Protein AF-N1UQM1-F1 (afdb_monomer_lite)

Organism: NCBI:txid1085541

Sequence (83 aa):
MTHLVEERADFLYQEYDQILEESGIPVSLKAILKEEESHLSEMKDALHQEDPEYKTRYAIFQEQEKKNYLKFEQTLLKSVGID

Secondary structure (DSSP, 8-state):
-HHHHHHHHHHHHHHHHHHHHHTT-S---HHHHHHHHHHHHHHHHHHHHH-TTHHHHHHHHHHHHHHHHHHHHHHHHHHTT--

Radius of gyration: 15.74 Å; chains: 1; bounding box: 34×26×41 Å

Foldseek 3Di:
DVLLVLVVVLVVLVVVQVVCVVVVPPDHCVVVSVVSVVVSVVVVVVLVVPPVCSVVVVVVVNVVVVVVVVVVVVVVCVVVVHD

pLDDT: mean 92.34, std 5.19, range [59.62, 97.0]

Structure (mmCIF, N/CA/C/O backbone):
data_AF-N1UQM1-F1
#
_entry.id   AF-N1UQM1-F1
#
loop_
_atom_site.group_PDB
_atom_site.id
_atom_site.type_symbol
_atom_site.label_atom_id
_atom_site.label_alt_id
_atom_site.label_comp_id
_atom_site.label_asym_id
_atom_site.label_entity_id
_atom_site.label_seq_id
_atom_site.pdbx_PDB_ins_code
_atom_site.Cartn_x
_atom_site.Cartn_y
_atom_site.Cartn_z
_atom_site.occupancy
_atom_site.B_iso_or_equiv
_atom_site.auth_seq_id
_atom_site.auth_comp_id
_atom_site.auth_asym_id
_atom_site.auth_atom_id
_atom_site.pdbx_PDB_model_num
ATOM 1 N N . MET A 1 1 ? 5.865 5.134 -10.166 1.00 59.62 1 MET A N 1
ATOM 2 C CA . MET A 1 1 ? 5.508 5.783 -8.885 1.00 59.62 1 MET A CA 1
ATOM 3 C C . MET A 1 1 ? 4.216 5.189 -8.341 1.00 59.62 1 MET A C 1
ATOM 5 O O . MET A 1 1 ? 4.271 4.682 -7.237 1.00 59.62 1 MET A O 1
ATOM 9 N N . THR A 1 2 ? 3.128 5.150 -9.124 1.00 77.88 2 THR A N 1
ATOM 10 C CA . THR A 1 2 ? 1.833 4.560 -8.725 1.00 77.88 2 THR A CA 1
ATOM 11 C C . THR A 1 2 ? 1.959 3.132 -8.190 1.00 77.88 2 THR A C 1
ATOM 13 O O . THR A 1 2 ? 1.579 2.902 -7.059 1.00 77.88 2 THR A O 1
ATOM 16 N N . HIS A 1 3 ? 2.636 2.222 -8.903 1.00 86.69 3 HIS A N 1
ATOM 17 C CA . HIS A 1 3 ? 2.825 0.828 -8.457 1.00 86.69 3 HIS A CA 1
ATOM 18 C C . HIS A 1 3 ? 3.355 0.668 -7.017 1.00 86.69 3 HIS A C 1
ATOM 20 O O . HIS A 1 3 ? 2.810 -0.106 -6.249 1.00 86.69 3 HIS A O 1
ATOM 26 N N . LEU A 1 4 ? 4.375 1.437 -6.625 1.00 91.50 4 LEU A N 1
ATOM 27 C CA . LEU A 1 4 ? 4.943 1.364 -5.271 1.00 91.50 4 LEU A CA 1
ATOM 28 C C . LEU A 1 4 ? 4.006 1.940 -4.199 1.00 91.50 4 LEU A C 1
ATOM 30 O O . LEU A 1 4 ? 4.083 1.549 -3.040 1.00 91.50 4 LEU A O 1
ATOM 34 N N . VAL A 1 5 ? 3.153 2.897 -4.576 1.00 90.50 5 VAL A N 1
ATOM 35 C CA . VAL A 1 5 ? 2.123 3.438 -3.682 1.00 90.50 5 VAL A CA 1
ATOM 36 C C . VAL A 1 5 ? 1.010 2.410 -3.489 1.00 90.50 5 VAL A C 1
ATOM 38 O O . VAL A 1 5 ? 0.581 2.225 -2.356 1.00 90.50 5 VAL A O 1
ATOM 41 N N . GLU A 1 6 ? 0.611 1.699 -4.547 1.00 90.50 6 GLU A N 1
ATOM 42 C CA . GLU A 1 6 ? -0.355 0.596 -4.443 1.00 90.50 6 GLU A CA 1
ATOM 43 C C . GLU A 1 6 ? 0.191 -0.547 -3.570 1.00 90.50 6 GLU A C 1
ATOM 45 O O . GLU A 1 6 ? -0.501 -1.007 -2.670 1.00 90.50 6 GLU A O 1
ATOM 50 N N . GLU A 1 7 ? 1.465 -0.937 -3.723 1.00 92.25 7 GLU A N 1
ATOM 51 C CA . GLU A 1 7 ? 2.104 -1.929 -2.834 1.00 92.25 7 GLU A CA 1
ATOM 52 C C . GLU A 1 7 ? 2.113 -1.478 -1.362 1.00 92.25 7 GLU A C 1
ATOM 54 O O . GLU A 1 7 ? 1.948 -2.288 -0.448 1.00 92.25 7 GLU A O 1
ATOM 59 N N . ARG A 1 8 ? 2.298 -0.175 -1.104 1.00 94.12 8 ARG A N 1
ATOM 60 C CA . ARG A 1 8 ? 2.205 0.378 0.254 1.00 94.12 8 ARG A CA 1
ATOM 61 C C . ARG A 1 8 ? 0.770 0.332 0.778 1.00 94.12 8 ARG A C 1
ATOM 63 O O . ARG A 1 8 ? 0.581 0.060 1.962 1.00 94.12 8 ARG A O 1
ATOM 70 N N . ALA A 1 9 ? -0.211 0.632 -0.069 1.00 91.56 9 ALA A N 1
ATOM 71 C CA . ALA A 1 9 ? -1.622 0.616 0.292 1.00 91.56 9 ALA A CA 1
ATOM 72 C C . ALA A 1 9 ? -2.103 -0.804 0.621 1.00 91.56 9 ALA A C 1
ATOM 74 O O . ALA A 1 9 ? -2.757 -0.977 1.646 1.00 91.56 9 ALA A O 1
ATOM 75 N N . ASP A 1 10 ? -1.706 -1.806 -0.169 1.00 92.19 10 ASP A N 1
ATOM 76 C CA . ASP A 1 10 ? -1.997 -3.221 0.093 1.00 92.19 10 ASP A CA 1
ATOM 77 C C . ASP A 1 10 ? -1.517 -3.641 1.493 1.00 92.19 10 ASP A C 1
ATOM 79 O O . ASP A 1 10 ? -2.311 -4.101 2.315 1.00 92.19 10 ASP A O 1
ATOM 83 N N . PHE A 1 11 ? -0.254 -3.344 1.828 1.00 93.12 11 PHE A N 1
ATOM 84 C CA . PHE A 1 11 ? 0.283 -3.584 3.172 1.00 93.12 11 PHE A CA 1
ATOM 85 C C . PHE A 1 11 ? -0.550 -2.898 4.270 1.00 93.12 11 PHE A C 1
ATOM 87 O O . PHE A 1 11 ? -0.916 -3.524 5.262 1.00 93.12 11 PHE A O 1
ATOM 94 N N . LEU A 1 12 ? -0.878 -1.613 4.104 1.00 94.94 12 LEU A N 1
ATOM 95 C CA . LEU A 1 12 ? -1.628 -0.861 5.115 1.00 94.94 12 LEU A CA 1
ATOM 96 C C . LEU A 1 12 ? -3.062 -1.367 5.296 1.00 94.94 12 LEU A C 1
ATOM 98 O O . LEU A 1 12 ? -3.575 -1.344 6.415 1.00 94.94 12 LEU A O 1
ATOM 102 N N . TYR A 1 13 ? -3.716 -1.821 4.228 1.00 94.81 13 TYR A N 1
ATOM 103 C CA . TYR A 1 13 ? -5.059 -2.381 4.324 1.00 94.81 13 TYR A CA 1
ATOM 104 C C . TYR A 1 13 ? -5.079 -3.744 5.008 1.00 94.81 13 TYR A C 1
ATOM 106 O O . TYR A 1 13 ? -6.037 -4.026 5.725 1.00 94.81 13 TYR A O 1
ATOM 114 N N . GLN A 1 14 ? -4.030 -4.553 4.858 1.00 94.44 14 GLN A N 1
ATOM 115 C CA . GLN A 1 14 ? -3.895 -5.808 5.601 1.00 94.44 14 GLN A CA 1
ATOM 116 C C . GLN A 1 14 ? -3.759 -5.549 7.108 1.00 94.44 14 GLN A C 1
ATOM 118 O O . GLN A 1 14 ? -4.512 -6.121 7.896 1.00 94.44 14 GLN A O 1
ATOM 123 N N . GLU A 1 15 ? -2.879 -4.623 7.505 1.00 96.00 15 GLU A N 1
ATOM 124 C CA . GLU A 1 15 ? -2.736 -4.212 8.911 1.00 96.00 15 GLU A CA 1
ATOM 125 C C . GLU A 1 15 ? -4.051 -3.636 9.460 1.00 96.00 15 GLU A C 1
ATOM 127 O O . GLU A 1 15 ? -4.459 -3.925 10.586 1.00 96.00 15 GLU A O 1
ATOM 132 N N . TYR A 1 16 ? -4.765 -2.846 8.652 1.00 95.88 16 TYR A N 1
ATOM 133 C CA . TYR A 1 16 ? -6.041 -2.275 9.064 1.00 95.88 16 TYR A CA 1
ATOM 134 C C . TYR A 1 16 ? -7.143 -3.336 9.229 1.00 95.88 16 TYR A C 1
ATOM 136 O O . TYR A 1 16 ? -7.862 -3.288 10.226 1.00 95.88 16 TYR A O 1
ATOM 144 N N . ASP A 1 17 ? -7.263 -4.314 8.320 1.00 96.25 17 ASP A N 1
ATOM 145 C CA . ASP A 1 17 ? -8.214 -5.435 8.451 1.00 96.25 17 ASP A CA 1
ATOM 146 C C . ASP A 1 17 ? -7.949 -6.238 9.730 1.00 96.25 17 ASP A C 1
ATOM 148 O O . ASP A 1 17 ? -8.887 -6.555 10.464 1.00 96.25 17 ASP A O 1
ATOM 152 N N . GLN A 1 18 ? -6.674 -6.480 10.053 1.00 96.06 18 GLN A N 1
ATOM 153 C CA . GLN A 1 18 ? -6.294 -7.148 11.296 1.00 96.06 18 GLN A CA 1
ATOM 154 C C . GLN A 1 18 ? -6.736 -6.348 12.531 1.00 96.06 18 GLN A C 1
ATOM 156 O O . GLN A 1 18 ? -7.340 -6.911 13.443 1.00 96.06 18 GLN A O 1
ATOM 161 N N . ILE A 1 19 ? -6.505 -5.032 12.556 1.00 96.81 19 ILE A N 1
ATOM 162 C CA . ILE A 1 19 ? -6.932 -4.170 13.671 1.00 96.81 19 ILE A CA 1
ATOM 163 C C . ILE A 1 19 ? -8.461 -4.163 13.821 1.00 96.81 19 ILE A C 1
ATOM 165 O O . ILE A 1 19 ? -8.969 -4.163 14.947 1.00 96.81 19 ILE A O 1
ATOM 169 N N . LEU A 1 20 ? -9.210 -4.155 12.712 1.00 96.62 20 LEU A N 1
ATOM 170 C CA . LEU A 1 20 ? -10.674 -4.244 12.732 1.00 96.62 20 LEU A CA 1
ATOM 171 C C . LEU A 1 20 ? -11.143 -5.570 13.346 1.00 96.62 20 LEU A C 1
ATOM 173 O O . LEU A 1 20 ? -12.030 -5.557 14.207 1.00 96.62 20 LEU A O 1
ATOM 177 N N . GLU A 1 21 ? -10.520 -6.683 12.945 1.00 96.12 21 GLU A N 1
ATOM 178 C CA . GLU A 1 21 ? -10.799 -8.024 13.466 1.00 96.12 21 GLU A CA 1
ATOM 179 C C . GLU A 1 21 ? -10.503 -8.105 14.975 1.00 96.12 21 GLU A C 1
ATOM 181 O O . GLU A 1 21 ? -11.372 -8.498 15.756 1.00 96.12 21 GLU A O 1
ATOM 186 N N . GLU A 1 22 ? -9.331 -7.634 15.412 1.00 97.00 22 GLU A N 1
ATOM 187 C CA . GLU A 1 22 ? -8.926 -7.596 16.826 1.00 97.00 22 GLU A CA 1
ATOM 188 C C . GLU A 1 22 ? -9.818 -6.681 17.681 1.00 97.00 22 GLU A C 1
ATOM 190 O O . GLU A 1 22 ? -10.082 -6.970 18.850 1.00 97.00 22 GLU A O 1
ATOM 195 N N . SER A 1 23 ? -10.333 -5.598 17.094 1.00 97.00 23 SER A N 1
ATOM 196 C CA . SER A 1 23 ? -11.241 -4.654 17.760 1.00 97.00 23 SER A CA 1
ATOM 197 C C . SER A 1 23 ? -12.700 -5.131 17.791 1.00 97.00 23 SER A C 1
ATOM 199 O O . SER A 1 23 ? -13.558 -4.441 18.347 1.00 97.00 23 SER A O 1
ATOM 201 N N . GLY A 1 24 ? -13.011 -6.283 17.185 1.00 95.94 24 GLY A N 1
ATOM 202 C CA . GLY A 1 24 ? -14.372 -6.815 17.090 1.00 95.94 24 GLY A CA 1
ATOM 203 C C . GLY A 1 24 ? -15.308 -5.961 16.228 1.00 95.94 24 GLY A C 1
ATOM 204 O O . GLY A 1 24 ? -16.528 -6.014 16.404 1.00 95.94 24 GLY A O 1
ATOM 205 N N . ILE A 1 25 ? -14.758 -5.152 15.317 1.00 95.75 25 ILE A N 1
ATOM 206 C CA . ILE A 1 25 ? -15.546 -4.341 14.389 1.00 95.75 25 ILE A CA 1
ATOM 207 C C . ILE A 1 25 ? -16.016 -5.265 13.255 1.00 95.75 25 ILE A C 1
ATOM 209 O O . ILE A 1 25 ? -15.185 -5.882 12.595 1.00 95.75 25 ILE A O 1
ATOM 213 N N . PRO A 1 26 ? -17.332 -5.382 12.984 1.00 93.50 26 PRO A N 1
ATOM 214 C CA . PRO A 1 26 ? -17.878 -6.342 12.021 1.00 93.50 26 PRO A CA 1
ATOM 215 C C . PRO A 1 26 ? -17.764 -5.833 10.573 1.00 93.50 26 PRO A C 1
ATOM 217 O O . PRO A 1 26 ? -18.739 -5.810 9.822 1.00 93.50 26 PRO A O 1
ATOM 220 N N . VAL A 1 27 ? -16.572 -5.387 10.194 1.00 94.31 27 VAL A N 1
ATOM 221 C CA . VAL A 1 27 ? -16.199 -4.945 8.850 1.00 94.31 27 VAL A CA 1
ATOM 222 C C . VAL A 1 27 ? -14.974 -5.749 8.447 1.00 94.31 27 VAL A C 1
ATOM 224 O O . VAL A 1 27 ? -14.072 -5.929 9.256 1.00 94.31 27 VAL A O 1
ATOM 227 N N . SER A 1 28 ? -14.942 -6.226 7.204 1.00 92.38 28 SER A N 1
ATOM 228 C CA . SER A 1 28 ? -13.765 -6.886 6.648 1.00 92.38 28 SER A CA 1
ATOM 229 C C . SER A 1 28 ? -13.423 -6.305 5.288 1.00 92.38 28 SER A C 1
ATOM 231 O O . SER A 1 28 ? -14.301 -6.090 4.449 1.00 92.38 28 SER A O 1
ATOM 233 N N . LEU A 1 29 ? -12.133 -6.090 5.073 1.00 94.50 29 LEU A N 1
ATOM 234 C CA . LEU A 1 29 ? -11.545 -5.608 3.833 1.00 94.50 29 LEU A CA 1
ATOM 235 C C . LEU A 1 29 ? -11.113 -6.758 2.918 1.00 94.50 29 LEU A C 1
ATOM 237 O O . LEU A 1 29 ? -10.692 -6.498 1.799 1.00 94.50 29 LEU A O 1
ATOM 241 N N . LYS A 1 30 ? -11.261 -8.026 3.334 1.00 92.81 30 LYS A N 1
ATOM 242 C CA . LYS A 1 30 ? -10.796 -9.219 2.592 1.00 92.81 30 LYS A CA 1
ATOM 243 C C . LYS A 1 30 ? -11.249 -9.259 1.130 1.00 92.81 30 LYS A C 1
ATOM 245 O O . LYS A 1 30 ? -10.498 -9.704 0.269 1.00 92.81 30 LYS A O 1
ATOM 250 N N . ALA A 1 31 ? -12.472 -8.810 0.841 1.00 93.00 31 ALA A N 1
ATOM 251 C CA . ALA A 1 31 ? -12.976 -8.750 -0.531 1.00 93.00 31 ALA A CA 1
ATOM 252 C C . ALA A 1 31 ? -12.249 -7.689 -1.374 1.00 93.00 31 ALA A C 1
ATOM 254 O O . ALA A 1 31 ? -11.898 -7.977 -2.512 1.00 93.00 31 ALA A O 1
ATOM 255 N N . ILE A 1 32 ? -11.997 -6.512 -0.793 1.00 90.88 32 ILE A N 1
ATOM 256 C CA . ILE A 1 32 ? -11.277 -5.403 -1.435 1.00 90.88 32 ILE A CA 1
ATOM 257 C C . ILE A 1 32 ? -9.812 -5.796 -1.637 1.00 90.88 32 ILE A C 1
ATOM 259 O O . ILE A 1 32 ? -9.315 -5.721 -2.749 1.00 90.88 32 ILE A O 1
ATOM 263 N N . LEU A 1 33 ? -9.155 -6.315 -0.594 1.00 91.69 33 LEU A N 1
ATOM 264 C CA . LEU A 1 33 ? -7.767 -6.789 -0.653 1.00 91.69 33 LEU A CA 1
ATOM 265 C C . LEU A 1 33 ? -7.551 -7.783 -1.800 1.00 91.69 33 LEU A C 1
ATOM 267 O O . LEU A 1 33 ? -6.625 -7.640 -2.587 1.00 91.69 33 LEU A O 1
ATOM 271 N N . LYS A 1 34 ? -8.461 -8.751 -1.954 1.00 92.00 34 LYS A N 1
ATOM 272 C CA . LYS A 1 34 ? -8.385 -9.736 -3.038 1.00 92.00 34 LYS A CA 1
ATOM 273 C C . LYS A 1 34 ? -8.523 -9.117 -4.436 1.00 92.00 34 LYS A C 1
ATOM 275 O O . LYS A 1 34 ? -7.952 -9.635 -5.392 1.00 92.00 34 LYS A O 1
ATOM 280 N N . GLU A 1 35 ? -9.330 -8.071 -4.578 1.00 91.19 35 GLU A N 1
ATOM 281 C CA . GLU A 1 35 ? -9.482 -7.351 -5.845 1.00 91.19 35 GLU A CA 1
ATOM 282 C C . GLU A 1 35 ? -8.205 -6.565 -6.173 1.00 91.19 35 GLU A C 1
ATOM 284 O O . GLU A 1 35 ? -7.671 -6.689 -7.277 1.00 91.19 35 GLU A O 1
ATOM 289 N N . GLU A 1 36 ? -7.647 -5.867 -5.183 1.00 87.19 36 GLU A N 1
ATOM 290 C CA . GLU A 1 36 ? -6.409 -5.101 -5.352 1.00 87.19 36 GLU A CA 1
ATOM 291 C C . GLU A 1 36 ? -5.183 -5.985 -5.625 1.00 87.19 36 GLU A C 1
ATOM 293 O O . GLU A 1 36 ? -4.333 -5.612 -6.433 1.00 87.19 36 GLU A O 1
ATOM 298 N N . GLU A 1 37 ? -5.111 -7.197 -5.060 1.00 89.81 37 GLU A N 1
ATOM 299 C CA . GLU A 1 37 ? -4.079 -8.186 -5.416 1.00 89.81 37 GLU A CA 1
ATOM 300 C C . GLU A 1 37 ? -4.075 -8.494 -6.925 1.00 89.81 37 GLU A C 1
ATOM 302 O O . GLU A 1 37 ? -3.010 -8.605 -7.545 1.00 89.81 37 GLU A O 1
ATOM 307 N N . SER A 1 38 ? -5.262 -8.605 -7.536 1.00 90.12 38 SER A N 1
ATOM 308 C CA . SER A 1 38 ? -5.395 -8.830 -8.980 1.00 90.12 38 SER A CA 1
ATOM 309 C C . SER A 1 38 ? -4.908 -7.615 -9.768 1.00 90.12 38 SER A C 1
ATOM 311 O O . SER A 1 38 ? -4.087 -7.766 -10.675 1.00 90.12 38 SER A O 1
ATOM 313 N N . HIS A 1 39 ? -5.351 -6.410 -9.395 1.00 89.44 39 HIS A N 1
ATOM 314 C CA . HIS A 1 39 ? -4.931 -5.164 -10.045 1.00 89.44 39 HIS A CA 1
ATOM 315 C C . HIS A 1 39 ? -3.414 -4.960 -9.981 1.00 89.44 39 HIS A C 1
ATOM 317 O O . HIS A 1 39 ? -2.778 -4.592 -10.974 1.00 89.44 39 HIS A O 1
ATOM 323 N N . LEU A 1 40 ? -2.811 -5.243 -8.826 1.00 89.44 40 LEU A N 1
ATOM 324 C CA . LEU A 1 40 ? -1.378 -5.100 -8.623 1.00 89.44 40 LEU A CA 1
ATOM 325 C C . LEU A 1 40 ? -0.588 -6.092 -9.485 1.00 89.44 40 LEU A C 1
ATOM 327 O O . LEU A 1 40 ? 0.427 -5.726 -10.088 1.00 89.44 40 LEU A O 1
ATOM 331 N N . SER A 1 41 ? -1.071 -7.334 -9.593 1.00 90.62 41 SER A N 1
ATOM 332 C CA . SER A 1 41 ? -0.475 -8.337 -10.477 1.00 90.62 41 SER A CA 1
ATOM 333 C C . SER A 1 41 ? -0.517 -7.890 -11.940 1.00 90.62 41 SER A C 1
ATOM 335 O O . SER A 1 41 ? 0.505 -7.943 -12.624 1.00 90.62 41 SER A O 1
ATOM 337 N N . GLU A 1 42 ? -1.664 -7.395 -12.411 1.00 91.12 42 GLU A N 1
ATOM 338 C CA . GLU A 1 42 ? -1.830 -6.901 -13.783 1.00 91.12 42 GLU A CA 1
ATOM 339 C C . GLU A 1 42 ? -0.894 -5.723 -14.085 1.00 91.12 42 GLU A C 1
ATOM 341 O O . GLU A 1 42 ? -0.216 -5.705 -15.117 1.00 91.12 42 GLU A O 1
ATOM 346 N N . MET A 1 43 ? -0.781 -4.766 -13.157 1.00 89.50 43 MET A N 1
ATOM 347 C CA . MET A 1 43 ? 0.163 -3.653 -13.280 1.00 89.50 43 MET A CA 1
ATOM 348 C C . MET A 1 43 ? 1.612 -4.135 -13.370 1.00 89.50 43 MET A C 1
ATOM 350 O O . MET A 1 43 ? 2.386 -3.634 -14.189 1.00 89.50 43 MET A O 1
ATOM 354 N N . LYS A 1 44 ? 2.000 -5.097 -12.530 1.00 89.50 44 LYS A N 1
ATOM 355 C CA . LYS A 1 44 ? 3.361 -5.637 -12.514 1.00 89.50 44 LYS A CA 1
ATOM 356 C C . LYS A 1 44 ? 3.698 -6.359 -13.814 1.00 89.50 44 LYS A C 1
ATOM 358 O O . LYS A 1 44 ? 4.827 -6.221 -14.294 1.00 89.50 44 LYS A O 1
ATOM 363 N N . ASP A 1 45 ? 2.754 -7.105 -1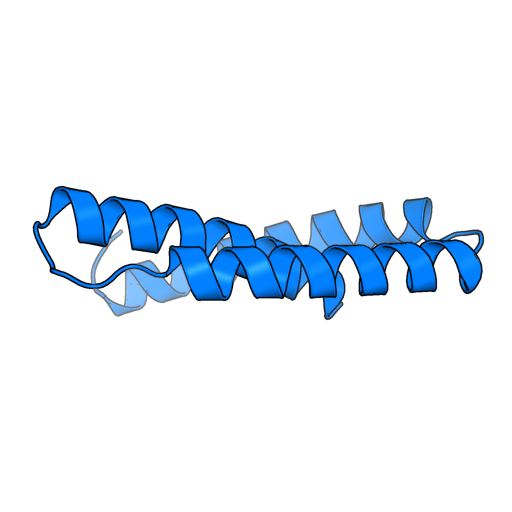4.375 1.00 91.06 45 ASP A N 1
ATOM 364 C CA . ASP A 1 45 ? 2.937 -7.807 -15.644 1.00 91.06 45 ASP A CA 1
ATOM 365 C C . ASP A 1 45 ? 3.076 -6.822 -16.809 1.00 91.06 45 ASP A C 1
ATOM 367 O O . ASP A 1 45 ? 4.011 -6.953 -17.604 1.00 91.06 45 ASP A O 1
ATOM 371 N N . ALA A 1 46 ? 2.235 -5.784 -16.860 1.00 91.12 46 ALA A N 1
ATOM 372 C CA . ALA A 1 46 ? 2.351 -4.716 -17.852 1.00 91.12 46 ALA A CA 1
ATOM 373 C C . ALA A 1 46 ? 3.719 -4.015 -17.773 1.00 91.12 46 ALA A C 1
ATOM 375 O O . ALA A 1 46 ? 4.414 -3.871 -18.779 1.00 91.12 46 ALA A O 1
ATOM 376 N N . LEU A 1 47 ? 4.173 -3.670 -16.563 1.00 89.75 47 LEU A N 1
ATOM 377 C CA . LEU A 1 47 ? 5.475 -3.033 -16.351 1.00 89.75 47 LEU A CA 1
ATOM 378 C C . LEU A 1 47 ? 6.648 -3.921 -16.790 1.00 89.75 47 LEU A C 1
ATOM 380 O O . LEU A 1 47 ? 7.604 -3.419 -17.376 1.00 89.75 47 LEU A O 1
ATOM 384 N N . HIS A 1 48 ? 6.582 -5.235 -16.554 1.00 88.25 48 HIS A N 1
ATOM 385 C CA . HIS A 1 48 ? 7.615 -6.164 -17.028 1.00 88.25 48 HIS A CA 1
ATOM 386 C C . HIS A 1 48 ? 7.655 -6.292 -18.555 1.00 88.25 48 HIS A C 1
ATOM 388 O O . HIS A 1 48 ? 8.722 -6.566 -19.104 1.00 88.25 48 HIS A O 1
ATOM 394 N N . GLN A 1 49 ? 6.517 -6.139 -19.234 1.00 92.25 49 GLN A N 1
ATOM 395 C CA . GLN A 1 49 ? 6.435 -6.239 -20.692 1.00 92.25 49 GLN A CA 1
ATOM 396 C C . GLN A 1 49 ? 6.887 -4.953 -21.390 1.00 92.25 49 GLN A C 1
ATOM 398 O O . GLN A 1 49 ? 7.571 -5.014 -22.411 1.00 92.25 49 GLN A O 1
ATOM 403 N N . GLU A 1 50 ? 6.509 -3.797 -20.847 1.00 92.81 50 GLU A N 1
ATOM 404 C CA . GLU A 1 50 ? 6.746 -2.494 -21.474 1.00 92.81 50 GLU A CA 1
ATOM 405 C C . GLU A 1 50 ? 8.129 -1.913 -21.159 1.00 92.81 50 GLU A C 1
ATOM 407 O O . GLU A 1 50 ? 8.651 -1.097 -21.924 1.00 92.81 50 GLU A O 1
ATOM 412 N N . ASP A 1 51 ? 8.740 -2.331 -20.048 1.00 91.25 51 ASP A N 1
ATOM 413 C CA . ASP A 1 51 ? 9.988 -1.763 -19.557 1.00 91.25 51 ASP A CA 1
ATOM 414 C C . ASP A 1 51 ? 11.061 -2.843 -19.272 1.00 91.25 51 ASP A C 1
ATOM 416 O O . ASP A 1 51 ? 11.080 -3.451 -18.198 1.00 91.25 51 ASP A O 1
ATOM 420 N N . PRO A 1 52 ? 12.045 -3.020 -20.179 1.00 91.38 52 PRO A N 1
ATOM 421 C CA . PRO A 1 52 ? 13.172 -3.940 -19.982 1.00 91.38 52 PRO A CA 1
ATOM 422 C C . PRO A 1 52 ? 14.041 -3.635 -18.751 1.00 91.38 52 PRO A C 1
ATOM 42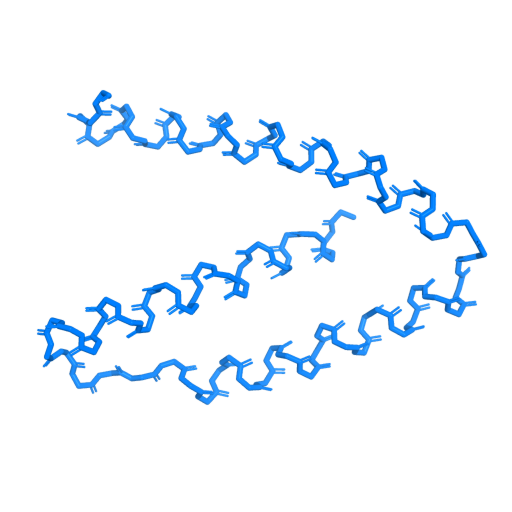4 O O . PRO A 1 52 ? 14.649 -4.537 -18.179 1.00 91.38 52 PRO A O 1
ATOM 427 N N . GLU A 1 53 ? 14.088 -2.371 -18.328 1.00 93.88 53 GLU A N 1
ATOM 428 C CA . GLU A 1 53 ? 14.859 -1.885 -17.178 1.00 93.88 53 GLU A CA 1
ATOM 429 C C . GLU A 1 53 ? 13.983 -1.710 -15.929 1.00 93.88 53 GLU A C 1
ATOM 431 O O . GLU A 1 53 ? 14.427 -1.133 -14.927 1.00 93.88 53 GLU A O 1
ATOM 436 N N . TYR A 1 54 ? 12.746 -2.221 -15.964 1.00 90.25 54 TYR A N 1
ATOM 437 C CA . TYR A 1 54 ? 11.756 -2.064 -14.906 1.00 90.25 54 TYR A CA 1
ATOM 438 C C . TYR A 1 54 ? 12.335 -2.397 -13.537 1.00 90.25 54 TYR A C 1
ATOM 440 O O . TYR A 1 54 ? 12.216 -1.602 -12.613 1.00 90.25 54 TYR A O 1
ATOM 448 N N . LYS A 1 55 ? 13.020 -3.537 -13.403 1.00 90.00 55 LYS A N 1
ATOM 449 C CA . LYS A 1 55 ? 13.568 -3.990 -12.116 1.00 90.00 55 LYS A CA 1
ATOM 450 C C . LYS A 1 55 ? 14.599 -3.014 -11.549 1.00 90.00 55 LYS A C 1
ATOM 452 O O . LYS A 1 55 ? 14.567 -2.717 -10.356 1.00 90.00 55 LYS A O 1
ATOM 457 N N . THR A 1 56 ? 15.476 -2.484 -12.402 1.00 93.12 56 THR A N 1
ATOM 458 C CA . THR A 1 56 ? 16.488 -1.490 -12.021 1.00 93.12 56 THR A CA 1
ATOM 459 C C . THR A 1 56 ? 15.817 -0.199 -11.553 1.00 93.12 56 THR A C 1
ATOM 461 O O . THR A 1 56 ? 16.123 0.314 -10.476 1.00 93.12 56 THR A O 1
ATOM 464 N N . ARG A 1 57 ? 14.857 0.317 -12.331 1.00 91.25 57 ARG A N 1
ATOM 465 C CA . ARG A 1 57 ? 14.120 1.544 -11.991 1.00 91.25 57 ARG A CA 1
ATOM 466 C C . ARG A 1 57 ? 13.237 1.378 -10.761 1.00 91.25 57 ARG A C 1
ATOM 468 O O . ARG A 1 57 ? 13.182 2.275 -9.925 1.00 91.25 57 ARG A O 1
ATOM 475 N N . TYR A 1 58 ? 12.577 0.235 -10.639 1.00 91.75 58 TYR A N 1
ATOM 476 C CA . TYR A 1 58 ? 11.750 -0.126 -9.500 1.00 91.75 58 TYR A CA 1
ATOM 477 C C . TYR A 1 58 ? 12.573 -0.086 -8.214 1.00 91.75 58 TYR A C 1
ATOM 479 O O . TYR A 1 58 ? 12.1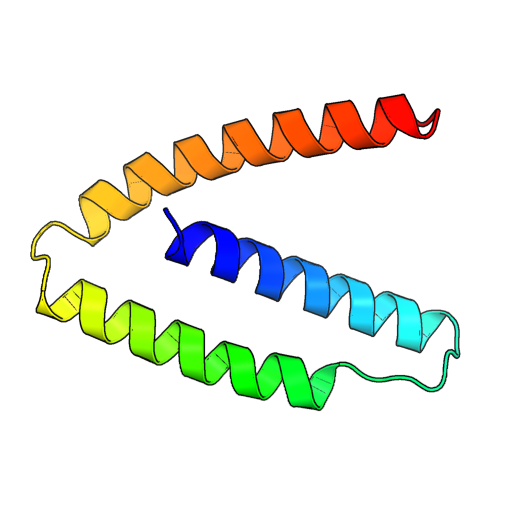56 0.574 -7.272 1.00 91.75 58 TYR A O 1
ATOM 487 N N . ALA A 1 59 ? 13.772 -0.678 -8.194 1.00 92.50 59 ALA A N 1
ATOM 488 C CA . ALA A 1 59 ? 14.648 -0.636 -7.022 1.00 92.50 59 ALA A CA 1
ATOM 489 C C . ALA A 1 59 ? 15.012 0.805 -6.608 1.00 92.50 59 ALA A C 1
ATOM 491 O O . ALA A 1 59 ? 14.937 1.153 -5.430 1.00 92.50 59 ALA A O 1
ATOM 492 N N . ILE A 1 60 ? 15.336 1.668 -7.579 1.00 93.50 60 ILE A N 1
ATOM 493 C CA . ILE A 1 60 ? 15.630 3.090 -7.326 1.00 93.50 60 ILE A CA 1
ATOM 494 C C . ILE A 1 60 ? 14.405 3.800 -6.735 1.00 93.50 60 ILE A C 1
ATOM 496 O O . ILE A 1 60 ? 14.504 4.524 -5.742 1.00 93.50 60 ILE A O 1
ATOM 500 N N . PHE A 1 61 ? 13.231 3.600 -7.334 1.00 93.56 61 PHE A N 1
ATOM 501 C CA . PHE A 1 61 ? 12.008 4.240 -6.866 1.00 93.56 61 PHE A CA 1
ATOM 502 C C . PHE A 1 61 ? 11.518 3.681 -5.532 1.00 93.56 61 PHE A C 1
ATOM 504 O O . PHE A 1 61 ? 10.937 4.439 -4.762 1.00 93.56 61 PHE A O 1
ATOM 511 N N . GLN A 1 62 ? 11.779 2.410 -5.231 1.00 94.75 62 GLN A N 1
ATOM 512 C CA . GLN A 1 62 ? 11.435 1.790 -3.955 1.00 94.75 62 GLN A CA 1
ATOM 513 C C . GLN A 1 62 ? 12.226 2.428 -2.809 1.00 94.75 62 GLN A C 1
ATOM 515 O O . GLN A 1 62 ? 11.662 2.735 -1.761 1.00 94.75 62 GLN A O 1
ATOM 520 N N . GLU A 1 63 ? 13.517 2.710 -3.013 1.00 94.69 63 GLU A N 1
ATOM 521 C CA . GLU A 1 63 ? 14.309 3.440 -2.019 1.00 94.69 63 GLU A CA 1
ATOM 522 C C . GLU A 1 63 ? 13.734 4.844 -1.767 1.00 94.69 63 GLU A C 1
ATOM 524 O O . GLU A 1 63 ? 13.658 5.303 -0.622 1.00 94.69 63 GLU A O 1
ATOM 529 N N . GLN A 1 64 ? 13.297 5.524 -2.830 1.00 94.69 64 GLN A N 1
ATOM 530 C CA . GLN A 1 64 ? 12.685 6.844 -2.716 1.00 94.69 64 GLN A CA 1
ATOM 531 C C . GLN A 1 64 ? 11.308 6.795 -2.041 1.00 94.69 64 GLN A C 1
ATOM 533 O O . GLN A 1 64 ? 11.024 7.649 -1.200 1.00 94.69 64 GLN A O 1
ATOM 538 N N . GLU A 1 65 ? 10.469 5.811 -2.376 1.00 95.81 65 GLU A N 1
ATOM 539 C CA . GLU A 1 65 ? 9.174 5.589 -1.724 1.00 95.81 65 GLU A CA 1
ATOM 540 C C . GLU A 1 65 ? 9.374 5.382 -0.228 1.00 95.81 65 GLU A C 1
ATOM 542 O O . GLU A 1 65 ? 8.771 6.110 0.554 1.00 95.81 65 GLU A O 1
ATOM 547 N N . LYS A 1 66 ? 10.318 4.526 0.176 1.00 95.38 66 LYS A N 1
ATOM 548 C CA . LYS A 1 66 ? 10.602 4.267 1.590 1.00 95.38 66 LYS A CA 1
ATOM 549 C C . LYS A 1 66 ? 10.986 5.538 2.350 1.00 95.38 66 LYS A C 1
ATOM 551 O O . LYS A 1 66 ? 10.514 5.764 3.464 1.00 95.38 66 LYS A O 1
ATOM 556 N N . LYS A 1 67 ? 11.832 6.389 1.758 1.00 96.50 67 LYS A N 1
ATOM 557 C CA . LYS A 1 67 ? 12.220 7.685 2.350 1.00 96.50 67 LYS A CA 1
ATOM 558 C C . LYS A 1 67 ? 11.024 8.630 2.470 1.00 96.50 67 LYS A C 1
ATOM 560 O O . LYS A 1 67 ? 10.870 9.299 3.492 1.00 96.50 67 LYS A O 1
ATOM 565 N N . ASN A 1 68 ? 10.188 8.687 1.437 1.00 95.50 68 ASN A N 1
ATOM 566 C CA . ASN A 1 68 ? 8.995 9.527 1.422 1.00 95.50 68 ASN A CA 1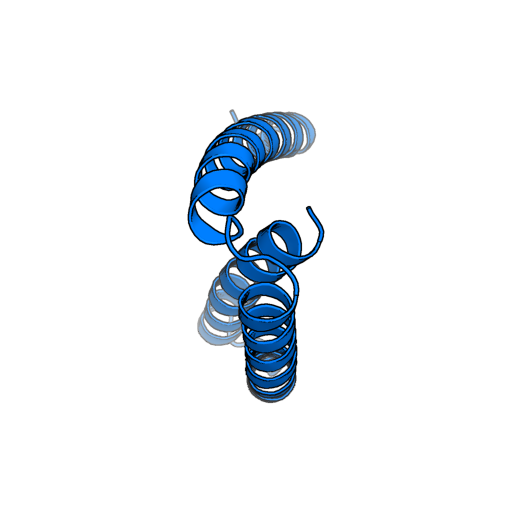
ATOM 567 C C . ASN A 1 68 ? 7.964 9.051 2.450 1.00 95.50 68 ASN A C 1
ATOM 569 O O . ASN A 1 68 ? 7.420 9.878 3.178 1.00 95.50 68 ASN A O 1
ATOM 573 N N . TYR A 1 69 ? 7.748 7.739 2.543 1.00 95.62 69 TYR A N 1
ATOM 574 C CA . TYR A 1 69 ? 6.822 7.127 3.484 1.00 95.62 69 TYR A CA 1
ATOM 575 C C . TYR A 1 69 ? 7.252 7.373 4.929 1.00 95.62 69 TYR A C 1
ATOM 577 O O . TYR A 1 69 ? 6.455 7.864 5.718 1.00 95.62 69 TYR A O 1
ATOM 585 N N . LEU A 1 70 ? 8.533 7.170 5.257 1.00 96.38 70 LEU A N 1
ATOM 586 C CA . LEU A 1 70 ? 9.048 7.468 6.596 1.00 96.38 70 LEU A CA 1
ATOM 587 C C . LEU A 1 70 ? 8.840 8.941 6.975 1.00 96.38 70 LEU A C 1
ATOM 589 O O . LEU A 1 70 ? 8.429 9.260 8.087 1.00 96.38 70 LEU A O 1
ATOM 593 N N . LYS A 1 71 ? 9.101 9.862 6.040 1.00 96.81 71 LYS A N 1
ATOM 594 C CA .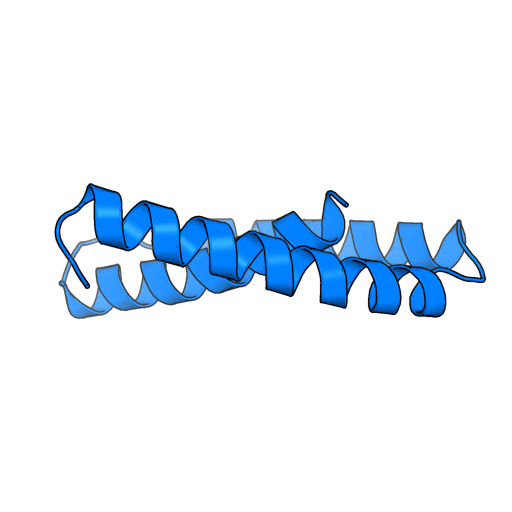 LYS A 1 71 ? 8.861 11.291 6.268 1.00 96.81 71 LYS A CA 1
ATOM 595 C C . LYS A 1 71 ? 7.375 11.586 6.488 1.00 96.81 71 LYS A C 1
ATOM 597 O O . LYS A 1 71 ? 7.044 12.407 7.345 1.00 96.81 71 LYS A O 1
ATOM 602 N N . PHE A 1 72 ? 6.499 10.958 5.707 1.00 95.00 72 PHE A N 1
ATOM 603 C CA . PHE A 1 72 ? 5.052 11.071 5.861 1.00 95.00 72 PHE A CA 1
ATOM 604 C C . PHE A 1 72 ? 4.603 10.558 7.233 1.00 95.00 72 PHE A C 1
ATOM 606 O O . PHE A 1 72 ? 3.986 11.318 7.972 1.00 95.00 72 PHE A O 1
ATOM 613 N N . GLU A 1 73 ? 4.989 9.339 7.605 1.00 95.06 73 GLU A N 1
ATOM 614 C CA . GLU A 1 73 ? 4.654 8.701 8.880 1.00 95.06 73 GLU A CA 1
ATOM 615 C C . GLU A 1 73 ? 5.099 9.557 10.069 1.00 95.06 73 GLU A C 1
ATOM 617 O O . GLU A 1 73 ? 4.286 9.908 10.919 1.00 95.06 73 GLU A O 1
ATOM 622 N N . GLN A 1 74 ? 6.356 10.007 10.085 1.00 96.38 74 GLN A N 1
ATOM 623 C CA . GLN A 1 74 ? 6.866 10.889 11.141 1.00 96.38 74 GLN A CA 1
ATOM 624 C C . GLN A 1 74 ? 6.090 12.205 11.238 1.00 96.38 74 GLN A C 1
ATOM 626 O O . GLN A 1 74 ? 5.905 12.748 12.325 1.00 96.38 74 GLN A O 1
ATOM 631 N N . THR A 1 75 ? 5.666 12.755 10.100 1.00 96.75 75 THR A N 1
ATOM 632 C CA . THR A 1 75 ? 4.873 13.989 10.077 1.00 96.75 75 THR A CA 1
ATOM 633 C C . THR A 1 75 ? 3.457 13.731 10.591 1.00 96.75 75 THR A C 1
ATOM 635 O O . THR A 1 75 ? 2.931 14.538 11.356 1.00 96.75 75 THR A O 1
ATOM 638 N N . LEU A 1 76 ? 2.859 12.601 10.206 1.00 95.44 76 LEU A N 1
ATOM 639 C CA . LEU A 1 76 ? 1.532 12.180 10.638 1.00 95.44 76 LEU A CA 1
ATOM 640 C C . LEU A 1 76 ? 1.496 11.943 12.150 1.00 95.44 76 LEU A C 1
ATOM 642 O O . LEU A 1 76 ? 0.652 12.533 12.820 1.00 95.44 76 LEU A O 1
ATOM 646 N N . LEU A 1 77 ? 2.438 11.168 12.695 1.00 95.25 77 LEU A N 1
ATOM 647 C CA . LEU A 1 77 ? 2.531 10.878 14.130 1.00 95.25 77 LEU A CA 1
ATOM 648 C C . LEU A 1 77 ? 2.654 12.164 14.957 1.00 95.25 77 LEU A C 1
ATOM 650 O O . LEU A 1 77 ? 1.846 12.404 15.857 1.00 95.25 77 LEU A O 1
ATOM 654 N N . LYS A 1 78 ? 3.548 13.075 14.553 1.00 95.62 78 LYS A N 1
ATOM 655 C CA . LYS A 1 78 ? 3.672 14.397 15.187 1.00 95.62 78 LYS A CA 1
ATOM 656 C C . LYS A 1 78 ? 2.374 15.198 15.138 1.00 95.62 78 LYS A C 1
ATOM 658 O O . LYS A 1 78 ? 2.039 15.881 16.101 1.00 95.62 78 LYS A O 1
ATOM 663 N N . SER A 1 79 ? 1.632 15.127 14.031 1.00 95.50 79 SER A N 1
ATOM 664 C CA . SER A 1 79 ? 0.367 15.858 13.881 1.00 95.50 79 SER A CA 1
ATOM 665 C C . SER A 1 79 ? -0.739 15.363 14.820 1.00 95.50 79 SER A C 1
ATOM 667 O O . SER A 1 79 ? -1.633 16.137 15.157 1.00 95.50 79 SER A O 1
ATOM 669 N N . VAL A 1 80 ? -0.653 14.110 15.280 1.00 94.75 80 VAL A N 1
ATOM 670 C CA . VAL A 1 80 ? -1.589 13.504 16.241 1.00 94.75 80 VAL A CA 1
ATOM 671 C C . VAL A 1 80 ? -1.029 13.445 17.669 1.00 94.75 80 VAL A C 1
ATOM 673 O O . VAL A 1 80 ? -1.653 12.853 18.545 1.00 94.75 80 VAL A O 1
ATOM 676 N N . GLY A 1 81 ? 0.117 14.089 17.925 1.00 92.75 81 GLY A N 1
ATOM 677 C CA . GLY A 1 81 ? 0.725 14.184 19.255 1.00 92.75 81 GLY A CA 1
ATOM 678 C C . GLY A 1 81 ? 1.423 12.907 19.733 1.00 92.75 81 GLY A C 1
ATOM 679 O O . GLY A 1 81 ? 1.523 12.696 20.939 1.00 92.75 81 GLY A O 1
ATOM 680 N N . ILE A 1 82 ? 1.868 12.056 18.804 1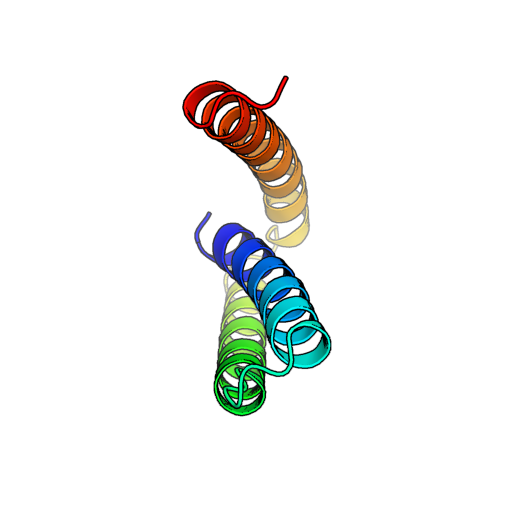.00 87.88 82 ILE A N 1
ATOM 681 C CA . ILE A 1 82 ? 2.653 10.847 19.078 1.00 87.88 82 ILE A CA 1
ATOM 682 C C . ILE A 1 82 ? 4.092 11.114 18.607 1.00 87.88 82 ILE A C 1
ATOM 684 O O . ILE A 1 82 ? 4.299 11.420 17.431 1.00 87.88 82 ILE A O 1
ATOM 688 N N . ASP A 1 83 ? 5.058 11.033 19.527 1.00 73.56 83 ASP A N 1
ATOM 689 C CA . ASP A 1 83 ? 6.494 11.265 19.277 1.00 73.56 83 ASP A CA 1
ATOM 690 C C . ASP A 1 83 ? 7.284 9.963 19.081 1.00 73.56 83 ASP A C 1
ATOM 692 O O . ASP A 1 83 ? 7.058 9.004 19.858 1.00 73.56 83 ASP A O 1
#